Protein AF-A0A428KJU2-F1 (afdb_monomer)

Organism: NCBI:txid1236770

Secondary structure (DSSP, 8-state):
-HHHHHHHHHHHHHHHHHHHHSSSS---GGGSGGGGG-HHHHHHHHHHHHHHHHHHHHHHHT--

Mean predicted aligned error: 4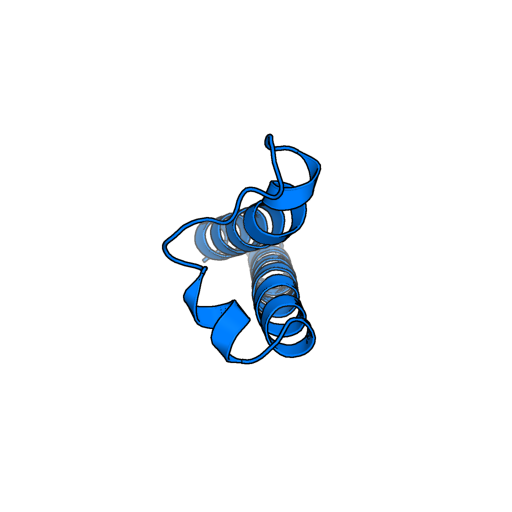.89 Å

Radius of gyration: 13.04 Å; Cα contacts (8 Å, |Δi|>4): 68; chains: 1; bounding box: 34×22×32 Å

Nearest PDB structures (foldseek):
  4qgp-assembly1_A  TM=6.269E-01  e=8.592E+00  Archaeoglobus fulgidus DSM 4304

Foldseek 3Di:
DLVQLQVLLVVLVCQVCVCVPDPDRDHDPVLPVQCVVPPVSSNCVSVVSNVSSPVVNVVCVPVD

pLDDT: mean 87.16, std 7.61, range [56.88, 94.81]

Solvent-accessible surface area (backbone atoms only — not comparable to full-atom values): 3415 Å² total; per-residue (Å²): 106,40,65,57,10,48,50,36,20,50,53,16,45,48,66,63,41,29,45,77,78,38,77,83,66,38,67,58,76,92,61,47,68,44,49,78,70,33,70,68,51,31,48,50,52,32,51,46,39,21,51,50,10,47,54,41,22,58,66,43,63,77,68,119

Structure (mmCIF, N/CA/C/O backbone):
data_AF-A0A428KJU2-F1
#
_entry.id   AF-A0A428KJU2-F1
#
loop_
_atom_site.group_PDB
_atom_site.id
_atom_site.type_symbol
_atom_site.label_atom_id
_atom_site.label_alt_id
_atom_site.label_comp_id
_atom_site.label_asym_id
_atom_site.label_entity_id
_atom_site.label_seq_id
_atom_site.pdbx_PDB_ins_code
_atom_site.Cartn_x
_atom_site.Cartn_y
_atom_site.Cartn_z
_atom_site.occupancy
_atom_site.B_iso_or_equiv
_atom_site.auth_seq_id
_atom_site.auth_comp_id
_atom_site.auth_asym_id
_atom_site.auth_atom_id
_atom_site.pdbx_PDB_model_num
ATOM 1 N N . MET A 1 1 ? -9.295 -0.708 17.480 1.00 78.19 1 MET A N 1
ATOM 2 C CA . MET A 1 1 ? -9.673 -0.887 16.048 1.00 78.19 1 MET A CA 1
ATOM 3 C C . MET A 1 1 ? -9.500 0.388 15.233 1.00 78.19 1 MET A C 1
ATOM 5 O O . MET A 1 1 ? -9.019 0.307 14.109 1.00 78.19 1 MET A O 1
ATOM 9 N N . ARG A 1 2 ? -9.838 1.564 15.782 1.00 79.69 2 ARG A N 1
ATOM 10 C CA . ARG A 1 2 ? -9.612 2.853 15.112 1.00 79.69 2 ARG A CA 1
ATOM 11 C C . ARG A 1 2 ? -8.125 3.129 14.845 1.00 79.69 2 ARG A C 1
ATOM 13 O O . ARG A 1 2 ? -7.799 3.565 13.744 1.00 79.69 2 ARG A O 1
ATOM 20 N N . GLU A 1 3 ? -7.232 2.835 15.799 1.00 85.94 3 GLU A N 1
ATOM 21 C CA . GLU A 1 3 ? -5.783 3.021 15.596 1.00 85.94 3 GLU A CA 1
ATOM 22 C C . GLU A 1 3 ? -5.210 2.057 14.555 1.00 85.94 3 GLU A C 1
ATOM 24 O O . GLU A 1 3 ? -4.350 2.441 13.772 1.00 85.94 3 GLU A O 1
ATOM 29 N N . LEU A 1 4 ? -5.727 0.828 14.481 1.00 86.62 4 LEU A N 1
ATOM 30 C CA . LEU A 1 4 ? -5.310 -0.136 13.458 1.00 86.62 4 LEU A CA 1
ATOM 31 C C . LEU A 1 4 ? -5.695 0.335 12.050 1.00 86.62 4 LEU A C 1
ATOM 33 O O . LEU A 1 4 ? -4.887 0.235 11.132 1.00 86.62 4 LEU A O 1
ATOM 37 N N . GLY A 1 5 ? -6.899 0.895 11.885 1.00 87.12 5 GLY A N 1
ATOM 38 C CA . GLY A 1 5 ? -7.345 1.452 10.605 1.00 87.12 5 GLY A CA 1
ATOM 39 C C . GLY A 1 5 ? -6.479 2.621 10.148 1.00 87.12 5 GLY A C 1
ATOM 40 O O . GLY A 1 5 ? -6.034 2.647 9.003 1.00 87.12 5 GLY A O 1
ATOM 41 N N . ILE A 1 6 ? -6.167 3.549 11.060 1.00 90.50 6 ILE A N 1
ATOM 42 C CA . ILE A 1 6 ? -5.319 4.694 10.716 1.00 90.50 6 ILE A CA 1
ATOM 43 C C . ILE A 1 6 ? -3.878 4.261 10.413 1.00 90.50 6 ILE A C 1
ATOM 45 O O . ILE A 1 6 ? -3.282 4.760 9.463 1.00 90.50 6 ILE A O 1
ATOM 49 N N . PHE A 1 7 ? -3.344 3.282 11.151 1.00 91.25 7 PHE A N 1
ATOM 50 C CA . PHE A 1 7 ? -2.021 2.717 10.892 1.00 91.25 7 PHE A CA 1
ATOM 51 C C . PHE A 1 7 ? -1.949 2.050 9.512 1.00 91.25 7 PHE A C 1
ATOM 53 O O . PHE A 1 7 ? -1.048 2.353 8.734 1.00 91.25 7 PHE A O 1
ATOM 60 N N . LEU A 1 8 ? -2.927 1.201 9.174 1.00 91.38 8 LEU A N 1
ATOM 61 C CA . LEU A 1 8 ? -3.027 0.554 7.861 1.00 91.38 8 LEU A CA 1
ATOM 62 C C . LEU A 1 8 ? -3.157 1.574 6.727 1.00 91.38 8 LEU A C 1
ATOM 64 O O . LEU A 1 8 ? -2.494 1.440 5.699 1.00 91.38 8 LEU A O 1
ATOM 68 N N . PHE A 1 9 ? -3.973 2.611 6.933 1.00 92.19 9 PHE A N 1
ATOM 69 C CA . PHE A 1 9 ? -4.140 3.690 5.968 1.00 92.19 9 PHE A CA 1
ATOM 70 C C . PHE A 1 9 ? -2.806 4.380 5.679 1.00 92.19 9 PHE A C 1
ATOM 72 O O . PHE A 1 9 ? -2.404 4.462 4.519 1.00 92.19 9 PHE A O 1
ATOM 79 N N . PHE A 1 10 ? -2.087 4.814 6.719 1.00 92.56 10 PHE A N 1
ATOM 80 C CA . PHE A 1 10 ? -0.789 5.465 6.554 1.00 92.56 10 PHE A CA 1
ATOM 81 C C . PHE A 1 10 ? 0.271 4.524 5.979 1.00 92.56 10 PHE A C 1
ATOM 83 O O . PHE A 1 10 ? 1.038 4.954 5.127 1.00 92.56 10 PHE A O 1
ATOM 90 N N . ALA A 1 11 ? 0.299 3.248 6.368 1.00 90.69 11 ALA A N 1
ATOM 91 C CA . ALA A 1 11 ? 1.240 2.274 5.815 1.00 90.69 11 ALA A CA 1
ATOM 92 C C . ALA A 1 11 ? 1.045 2.082 4.301 1.00 90.69 11 ALA A C 1
ATOM 94 O O . ALA A 1 11 ? 2.010 2.140 3.537 1.00 90.69 11 ALA A O 1
ATOM 95 N N . GLY A 1 12 ? -0.203 1.915 3.852 1.00 90.31 12 GLY A N 1
ATOM 96 C CA . GLY A 1 12 ? -0.521 1.834 2.427 1.00 90.31 12 GLY A CA 1
ATOM 97 C C . GLY A 1 12 ? -0.208 3.141 1.697 1.00 90.31 12 GLY A C 1
ATOM 98 O O . GLY A 1 12 ? 0.411 3.132 0.633 1.00 90.31 12 GLY A O 1
ATOM 99 N N . LEU A 1 13 ? -0.569 4.283 2.291 1.00 92.31 13 LEU A N 1
ATOM 100 C CA . LEU A 1 13 ? -0.306 5.603 1.719 1.00 92.31 13 LEU A CA 1
ATOM 101 C C . LEU A 1 13 ? 1.199 5.851 1.549 1.00 92.31 13 LEU A C 1
ATOM 103 O O . LEU A 1 13 ? 1.631 6.275 0.483 1.00 92.31 13 LEU A O 1
ATOM 107 N N . LEU A 1 14 ? 2.009 5.524 2.557 1.00 90.44 14 LEU A N 1
ATOM 108 C CA . LEU A 1 14 ? 3.467 5.613 2.492 1.00 90.44 14 LEU A CA 1
ATOM 109 C C . LEU A 1 14 ? 4.041 4.672 1.434 1.00 90.44 14 LEU A C 1
ATOM 111 O O . LEU A 1 14 ? 4.958 5.063 0.725 1.00 90.44 14 LEU A O 1
ATOM 115 N N . ALA A 1 15 ? 3.495 3.468 1.261 1.00 87.56 15 ALA A N 1
ATOM 116 C CA . ALA A 1 15 ? 3.938 2.554 0.208 1.00 87.56 15 ALA A CA 1
ATOM 117 C C . ALA A 1 15 ? 3.620 3.067 -1.213 1.00 87.56 15 ALA A C 1
ATOM 119 O O . ALA A 1 15 ? 4.355 2.765 -2.156 1.00 87.56 15 ALA A O 1
ATOM 120 N N . ILE A 1 16 ? 2.537 3.836 -1.379 1.00 89.94 16 ILE A N 1
ATOM 121 C CA . ILE A 1 16 ? 2.192 4.510 -2.641 1.00 89.94 16 ILE A CA 1
ATOM 122 C C . ILE A 1 16 ? 3.080 5.736 -2.855 1.00 89.94 16 ILE A C 1
ATOM 124 O O . ILE A 1 16 ? 3.585 5.928 -3.956 1.00 89.94 16 ILE A O 1
ATOM 128 N N . LEU A 1 17 ? 3.263 6.552 -1.816 1.00 89.12 17 LEU A N 1
ATOM 129 C CA . LEU A 1 17 ? 3.955 7.837 -1.886 1.00 89.12 17 LEU A CA 1
ATOM 130 C C . LEU A 1 17 ? 5.481 7.716 -1.847 1.00 89.12 17 LEU A C 1
ATOM 132 O O . LEU A 1 17 ? 6.156 8.601 -2.358 1.00 89.12 17 LEU A O 1
ATOM 136 N N . ALA A 1 18 ? 6.033 6.634 -1.295 1.00 86.75 18 ALA A N 1
ATOM 137 C CA . ALA A 1 18 ? 7.471 6.375 -1.217 1.00 86.75 18 ALA A CA 1
ATOM 138 C C . ALA A 1 18 ? 8.223 6.616 -2.537 1.00 86.75 18 ALA A C 1
ATOM 140 O O . ALA A 1 18 ? 9.162 7.405 -2.518 1.00 86.75 18 ALA A O 1
ATOM 141 N N . PRO A 1 19 ? 7.818 6.051 -3.690 1.00 81.56 19 PRO A N 1
ATOM 142 C CA . PRO A 1 19 ? 8.512 6.308 -4.952 1.00 81.56 19 PRO A CA 1
ATOM 143 C C . PRO A 1 19 ? 8.433 7.766 -5.440 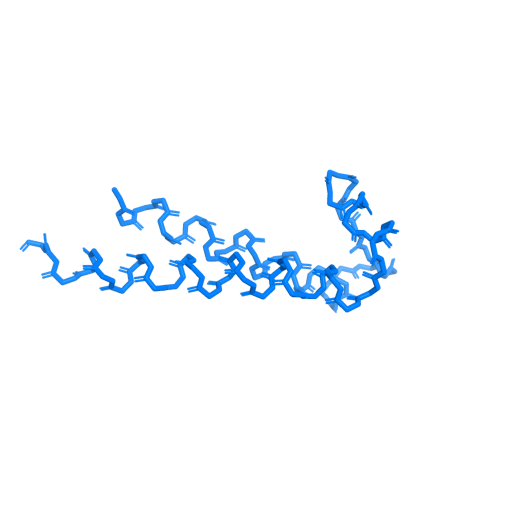1.00 81.56 19 PRO A C 1
ATOM 145 O O . PRO A 1 19 ? 9.231 8.140 -6.293 1.00 81.56 19 PRO A O 1
ATOM 148 N N . TYR A 1 20 ? 7.500 8.579 -4.924 1.00 85.19 20 TYR A N 1
ATOM 149 C CA . TYR A 1 20 ? 7.331 9.991 -5.297 1.00 85.19 20 TYR A CA 1
ATOM 150 C C . TYR A 1 20 ? 8.008 10.963 -4.320 1.00 85.19 20 TYR A C 1
ATOM 152 O O . TYR A 1 20 ? 8.459 12.027 -4.733 1.00 85.19 20 TYR A O 1
ATOM 160 N N . LEU A 1 21 ? 8.045 10.624 -3.028 1.00 83.19 21 LEU A N 1
ATOM 161 C CA . LEU A 1 21 ? 8.554 11.490 -1.959 1.00 83.19 21 LEU A CA 1
ATOM 162 C C . LEU A 1 21 ? 9.999 11.177 -1.560 1.00 83.19 21 LEU A C 1
ATOM 164 O O . LEU A 1 21 ? 10.669 12.040 -0.996 1.00 83.19 21 LEU A O 1
ATOM 168 N N . LEU A 1 22 ? 10.475 9.955 -1.810 1.00 83.31 22 LEU A N 1
ATOM 169 C CA . LEU A 1 22 ? 11.823 9.521 -1.452 1.00 83.31 22 LEU A CA 1
ATOM 170 C C . LEU A 1 22 ? 12.728 9.455 -2.695 1.00 83.31 22 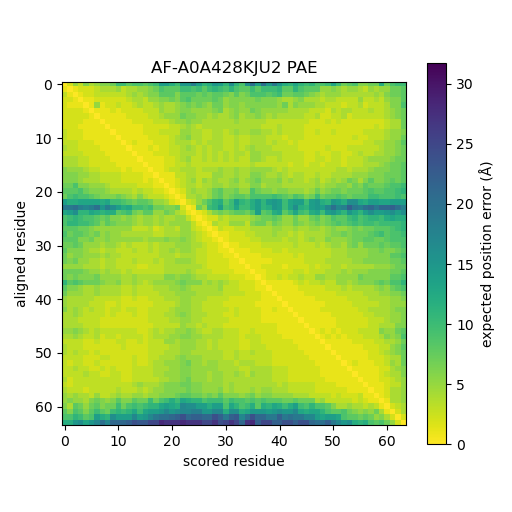LEU A C 1
ATOM 172 O O . LEU A 1 22 ? 12.242 9.228 -3.806 1.00 83.31 22 LEU A O 1
ATOM 176 N N . PRO A 1 23 ? 14.053 9.629 -2.529 1.00 72.94 23 PRO A N 1
ATOM 177 C CA . PRO A 1 23 ? 14.994 9.615 -3.644 1.00 72.94 23 PRO A CA 1
ATOM 178 C C . PRO A 1 23 ? 14.968 8.283 -4.408 1.00 72.94 23 PRO A C 1
ATOM 180 O O . PRO A 1 23 ? 14.896 7.216 -3.803 1.00 72.94 23 PRO A O 1
ATOM 183 N N . ALA A 1 24 ? 15.090 8.356 -5.736 1.00 66.69 24 ALA A N 1
ATOM 184 C CA . ALA A 1 24 ? 15.363 7.225 -6.630 1.00 66.69 24 ALA A CA 1
ATOM 185 C C . ALA A 1 24 ? 14.405 6.019 -6.509 1.00 66.69 24 ALA A C 1
ATOM 187 O O . ALA A 1 24 ? 14.837 4.921 -6.166 1.00 66.69 24 ALA A O 1
ATOM 188 N N . ASN A 1 25 ? 13.119 6.192 -6.858 1.00 72.44 25 ASN A N 1
ATOM 189 C CA . ASN A 1 25 ? 12.138 5.092 -6.929 1.00 72.44 25 ASN A CA 1
ATOM 190 C C . ASN A 1 25 ? 12.185 4.182 -5.691 1.00 72.44 25 ASN A C 1
ATOM 192 O O . ASN A 1 25 ? 12.131 2.956 -5.817 1.00 72.44 25 ASN A O 1
ATOM 196 N N . PHE A 1 26 ? 12.342 4.775 -4.505 1.00 79.94 26 PHE A N 1
ATOM 197 C CA . PHE A 1 26 ? 12.559 4.013 -3.288 1.00 79.94 26 PHE A CA 1
ATOM 198 C C . PHE A 1 26 ? 11.408 3.032 -3.063 1.00 79.94 26 PHE A C 1
ATOM 200 O O . PHE A 1 26 ? 10.229 3.400 -3.024 1.00 79.94 26 PHE A O 1
ATOM 207 N N . ARG A 1 27 ? 11.775 1.763 -2.902 1.00 80.56 27 ARG A N 1
ATOM 208 C CA . ARG A 1 27 ? 10.868 0.675 -2.558 1.00 80.56 27 ARG A CA 1
ATOM 209 C C . ARG A 1 27 ? 11.306 0.130 -1.219 1.00 80.56 27 ARG A C 1
ATOM 211 O O . ARG A 1 27 ? 12.481 -0.155 -1.010 1.00 80.56 27 ARG A O 1
ATOM 218 N N . PHE A 1 28 ? 10.350 -0.030 -0.315 1.00 84.25 28 PHE A N 1
ATOM 219 C CA . PHE A 1 28 ? 10.614 -0.740 0.925 1.00 84.25 28 PHE A CA 1
ATOM 220 C C . PHE A 1 28 ? 11.013 -2.185 0.589 1.00 84.25 28 PHE A C 1
ATOM 222 O O . PHE A 1 28 ? 10.225 -2.856 -0.079 1.00 84.25 28 PHE A O 1
ATOM 229 N N . PRO A 1 29 ? 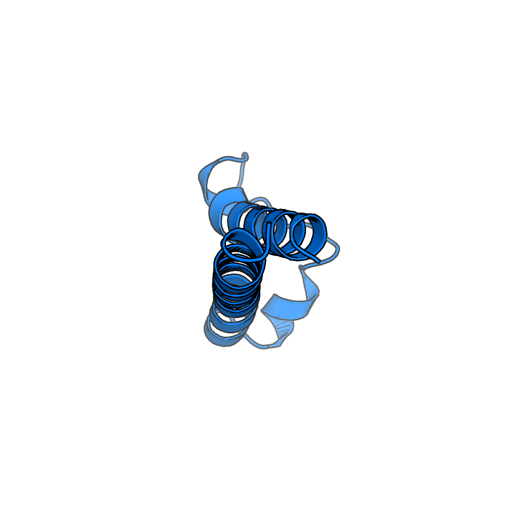12.160 -2.696 1.073 1.00 85.00 29 PRO A N 1
ATOM 230 C CA . PRO A 1 29 ? 12.608 -4.061 0.780 1.00 85.00 29 PRO A CA 1
ATOM 231 C C . PRO A 1 29 ? 11.567 -5.124 1.159 1.00 85.00 29 PRO A C 1
ATOM 233 O O . PRO A 1 29 ? 11.367 -6.099 0.443 1.00 85.00 29 PRO A O 1
ATOM 236 N N . LEU A 1 30 ? 10.827 -4.890 2.250 1.00 86.56 30 LEU A N 1
ATOM 237 C CA . LEU A 1 30 ? 9.728 -5.753 2.693 1.00 86.56 30 LEU A CA 1
ATOM 238 C C . LEU A 1 30 ? 8.559 -5.812 1.696 1.00 86.56 30 LEU A C 1
ATOM 240 O O . LEU A 1 30 ? 7.832 -6.797 1.670 1.00 86.56 30 LEU A O 1
ATOM 244 N N . LEU A 1 31 ? 8.357 -4.765 0.896 1.00 86.56 31 LEU A N 1
ATOM 245 C CA . LEU A 1 31 ? 7.329 -4.690 -0.142 1.00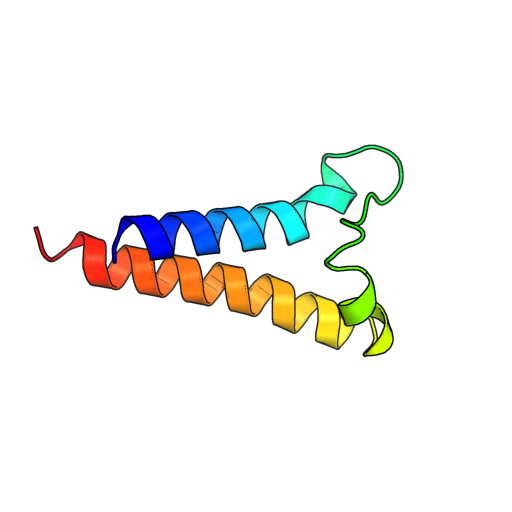 86.56 31 LEU A CA 1
ATOM 246 C C . LEU A 1 31 ? 7.925 -4.884 -1.542 1.00 86.56 31 LEU A C 1
ATOM 248 O O . LEU A 1 31 ? 7.274 -4.557 -2.527 1.00 86.56 31 LEU A O 1
ATOM 252 N N . ASP A 1 32 ? 9.148 -5.387 -1.686 1.00 88.56 32 ASP A N 1
ATOM 253 C CA . ASP A 1 32 ? 9.684 -5.605 -3.031 1.00 88.56 32 ASP A CA 1
ATOM 254 C C . ASP A 1 32 ? 9.036 -6.834 -3.699 1.00 88.56 32 ASP A C 1
ATOM 256 O O . ASP A 1 32 ? 8.700 -6.816 -4.882 1.00 88.56 32 ASP A O 1
ATOM 260 N N . TRP A 1 33 ? 8.692 -7.857 -2.906 1.00 91.56 33 TRP A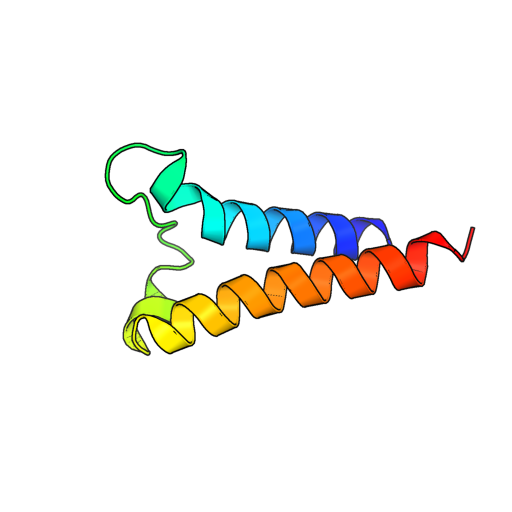 N 1
ATOM 261 C CA . TRP A 1 33 ? 8.080 -9.095 -3.402 1.00 91.56 33 TRP A CA 1
ATOM 262 C C . TRP A 1 33 ? 6.742 -8.888 -4.127 1.00 91.56 33 TRP A C 1
ATOM 264 O O . TRP A 1 33 ? 6.408 -9.681 -5.007 1.00 91.56 33 TRP A O 1
ATOM 274 N N . ILE A 1 34 ? 5.976 -7.835 -3.808 1.00 90.38 34 ILE A N 1
ATOM 275 C CA . ILE A 1 34 ? 4.703 -7.558 -4.498 1.00 90.38 34 ILE A CA 1
ATOM 276 C C . ILE A 1 34 ? 4.919 -7.171 -5.964 1.00 90.38 34 ILE A C 1
ATOM 278 O O . ILE A 1 34 ? 4.013 -7.341 -6.775 1.00 90.38 34 ILE A O 1
ATOM 282 N N . TYR A 1 35 ? 6.115 -6.702 -6.331 1.00 88.88 35 TYR A N 1
ATOM 283 C CA . TYR A 1 35 ? 6.449 -6.388 -7.718 1.00 88.88 35 TYR A CA 1
ATOM 284 C C . TYR A 1 35 ? 6.773 -7.634 -8.553 1.00 88.88 35 TYR A C 1
ATOM 286 O O . TYR A 1 35 ? 6.670 -7.556 -9.775 1.00 88.88 35 TYR A O 1
ATOM 294 N N . ASN A 1 36 ? 7.049 -8.793 -7.935 1.00 92.94 36 ASN A N 1
ATOM 295 C CA . ASN A 1 36 ? 7.195 -10.071 -8.655 1.00 92.94 36 ASN A CA 1
ATOM 296 C C . ASN A 1 36 ? 5.891 -10.498 -9.347 1.00 92.94 36 ASN A C 1
ATOM 298 O O . ASN A 1 36 ? 5.914 -11.203 -10.349 1.00 92.94 36 ASN A O 1
ATOM 302 N N . TRP A 1 37 ? 4.754 -10.032 -8.831 1.00 92.44 37 TRP A N 1
ATOM 303 C CA . TRP A 1 37 ? 3.421 -10.254 -9.394 1.00 92.44 37 TRP A CA 1
ATOM 304 C C . TRP A 1 37 ? 3.074 -9.244 -10.501 1.00 92.44 37 TRP A C 1
ATOM 306 O O . TRP A 1 37 ? 1.987 -9.285 -11.075 1.00 92.44 37 TRP A O 1
ATOM 316 N N . GLY A 1 38 ? 3.991 -8.321 -10.797 1.00 92.62 38 GLY A N 1
ATOM 317 C CA . GLY A 1 38 ? 3.822 -7.252 -11.765 1.00 92.62 38 GLY A CA 1
ATOM 318 C C . GLY A 1 38 ? 3.315 -5.935 -11.158 1.00 92.62 38 GLY A C 1
ATOM 319 O O . GLY A 1 38 ? 2.772 -5.890 -10.048 1.00 92.62 38 GLY A O 1
ATOM 320 N N . PRO A 1 39 ? 3.473 -4.825 -11.900 1.00 89.69 39 PRO A N 1
ATOM 321 C CA . PRO A 1 39 ? 3.169 -3.482 -11.410 1.00 89.69 39 PRO A CA 1
ATOM 322 C C . PRO A 1 39 ? 1.683 -3.283 -11.086 1.00 89.69 39 PRO A C 1
ATOM 324 O O . PRO A 1 39 ? 1.363 -2.620 -10.101 1.00 89.69 39 PRO A O 1
ATOM 327 N N . THR A 1 40 ? 0.780 -3.888 -11.863 1.00 93.75 40 THR A N 1
ATOM 328 C CA . THR A 1 40 ? -0.673 -3.796 -11.648 1.00 93.75 40 THR A CA 1
ATOM 329 C C . THR A 1 40 ? -1.086 -4.418 -10.317 1.00 93.75 40 THR A C 1
ATOM 331 O O . THR A 1 40 ? -1.814 -3.796 -9.545 1.00 93.75 40 THR A O 1
ATOM 334 N N . VAL A 1 41 ? -0.578 -5.617 -10.011 1.00 94.38 41 VAL A N 1
ATOM 335 C CA . VAL A 1 41 ? -0.877 -6.313 -8.752 1.00 94.38 41 VAL A CA 1
ATOM 336 C C . VAL A 1 41 ? -0.268 -5.561 -7.570 1.00 94.38 41 VAL A C 1
ATOM 338 O O . VAL A 1 41 ? -0.944 -5.343 -6.567 1.00 94.38 41 VAL A O 1
ATOM 341 N N . ALA A 1 42 ? 0.966 -5.065 -7.707 1.00 91.50 42 ALA A N 1
ATOM 342 C CA . ALA A 1 42 ? 1.598 -4.239 -6.682 1.00 91.50 42 ALA A CA 1
ATOM 343 C C . ALA A 1 42 ? 0.779 -2.973 -6.365 1.00 91.50 42 ALA A C 1
ATOM 345 O O . ALA A 1 42 ? 0.653 -2.585 -5.201 1.00 91.50 42 ALA A O 1
ATOM 346 N N . TRP A 1 43 ? 0.212 -2.321 -7.384 1.00 92.38 43 TRP A N 1
ATO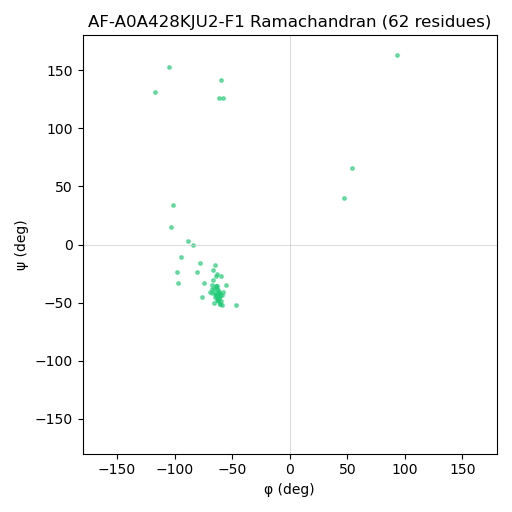M 347 C CA . TRP A 1 43 ? -0.646 -1.148 -7.204 1.00 92.38 43 TRP A CA 1
ATOM 348 C C . TRP A 1 43 ? -1.980 -1.516 -6.547 1.00 92.38 43 TRP A C 1
ATOM 350 O O . TRP A 1 43 ? -2.411 -0.822 -5.630 1.00 92.38 43 TRP A O 1
ATOM 360 N N . ALA A 1 44 ? -2.583 -2.641 -6.941 1.00 94.75 44 ALA A N 1
ATOM 361 C CA . ALA A 1 44 ? -3.806 -3.156 -6.331 1.00 94.75 44 ALA A CA 1
ATOM 362 C C . ALA A 1 44 ? -3.621 -3.493 -4.842 1.00 94.75 44 ALA A C 1
ATOM 364 O O . ALA A 1 44 ? -4.477 -3.146 -4.035 1.00 94.75 44 ALA A O 1
ATOM 365 N N . ILE A 1 45 ? -2.493 -4.097 -4.450 1.00 92.56 45 ILE A N 1
ATOM 366 C CA . ILE A 1 45 ? -2.183 -4.395 -3.041 1.00 92.56 45 ILE A CA 1
ATOM 367 C C . ILE A 1 45 ? -2.009 -3.102 -2.245 1.00 92.56 45 ILE A C 1
ATOM 369 O O . ILE A 1 45 ? -2.633 -2.929 -1.199 1.00 92.56 45 ILE A O 1
ATOM 373 N N . LYS A 1 46 ? -1.190 -2.172 -2.749 1.00 92.56 46 LYS A N 1
ATOM 374 C CA . LYS A 1 46 ? -0.947 -0.884 -2.089 1.00 92.56 46 LYS A CA 1
ATOM 375 C C . LYS A 1 46 ? -2.240 -0.078 -1.937 1.00 92.56 46 LYS A C 1
ATOM 377 O O . LYS A 1 46 ? -2.586 0.313 -0.826 1.00 92.56 46 LYS A O 1
ATOM 382 N N . GLY A 1 47 ? -2.984 0.094 -3.029 1.00 93.88 47 GLY A N 1
ATOM 383 C CA . GLY A 1 47 ? -4.276 0.779 -3.037 1.00 93.88 47 GLY A CA 1
ATOM 384 C C . GLY A 1 47 ? 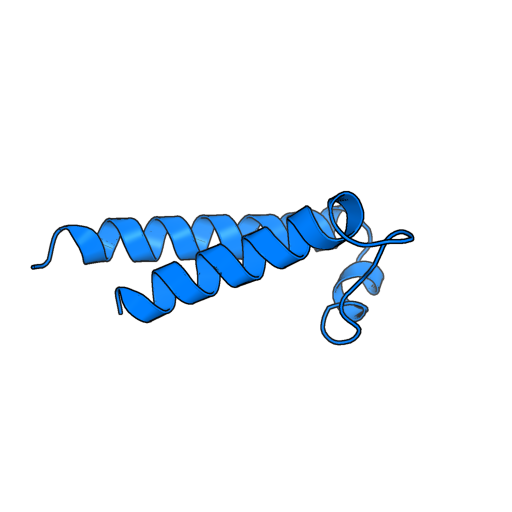-5.323 0.075 -2.176 1.00 93.88 47 GLY A C 1
ATOM 385 O O . GLY A 1 47 ? -6.059 0.738 -1.451 1.00 93.88 47 GLY A O 1
ATOM 386 N N . GLY A 1 48 ? -5.343 -1.259 -2.189 1.00 94.81 48 GLY A N 1
ATOM 387 C CA . GLY A 1 48 ? -6.224 -2.079 -1.365 1.00 94.81 48 GLY A CA 1
ATOM 388 C C . GLY A 1 48 ? -5.973 -1.877 0.125 1.00 94.81 48 GLY A C 1
ATOM 389 O O . GLY A 1 48 ? -6.914 -1.610 0.863 1.00 94.81 48 GLY A O 1
ATOM 390 N N . ILE A 1 49 ? -4.715 -1.916 0.573 1.00 93.56 49 ILE A N 1
ATOM 391 C CA . ILE A 1 49 ? -4.354 -1.674 1.980 1.00 93.56 49 ILE A CA 1
ATOM 392 C C . ILE A 1 49 ? -4.722 -0.247 2.398 1.00 93.56 49 ILE A C 1
ATOM 394 O O . ILE A 1 49 ? -5.316 -0.062 3.461 1.00 93.56 49 ILE A O 1
ATOM 398 N N . THR A 1 50 ? -4.441 0.753 1.556 1.00 94.75 50 THR A N 1
ATOM 399 C CA . THR A 1 50 ? -4.835 2.143 1.825 1.00 94.75 50 THR A CA 1
ATOM 400 C C . THR A 1 50 ? -6.353 2.275 1.946 1.00 94.75 50 THR A C 1
ATOM 402 O O . THR A 1 50 ? -6.846 2.810 2.937 1.00 94.75 50 THR A O 1
ATOM 405 N N . ALA A 1 51 ? -7.116 1.760 0.980 1.00 94.75 51 ALA A N 1
ATOM 406 C CA . ALA A 1 51 ? -8.574 1.843 0.983 1.00 94.75 51 ALA A CA 1
ATOM 407 C C . ALA A 1 51 ? -9.191 1.084 2.167 1.00 94.75 51 ALA A C 1
ATOM 409 O O . ALA A 1 51 ? -10.063 1.618 2.849 1.00 94.75 51 ALA A O 1
ATOM 410 N N . LEU A 1 52 ? -8.704 -0.124 2.466 1.00 93.31 52 LEU A N 1
ATOM 411 C CA . LEU A 1 52 ? -9.144 -0.915 3.617 1.00 93.31 52 LEU A CA 1
ATOM 412 C C . LEU A 1 52 ? -8.850 -0.200 4.936 1.00 93.31 52 LEU A C 1
ATOM 414 O O . LEU A 1 52 ? -9.730 -0.128 5.791 1.00 93.31 52 LEU A O 1
ATOM 418 N N . GLY A 1 53 ? -7.654 0.375 5.092 1.00 91.88 53 GLY A N 1
ATOM 419 C CA . GLY A 1 53 ? -7.298 1.174 6.264 1.00 91.88 53 GLY A CA 1
ATOM 420 C C . GLY A 1 53 ? -8.233 2.370 6.450 1.00 91.88 53 GLY A C 1
ATOM 421 O O . GLY A 1 53 ? -8.731 2.601 7.553 1.00 91.88 53 GLY A O 1
ATOM 422 N N . LEU A 1 54 ? -8.550 3.076 5.358 1.00 92.50 54 LEU A N 1
ATOM 423 C CA . LEU A 1 54 ? -9.485 4.202 5.370 1.00 92.50 54 LEU A CA 1
ATOM 424 C C . LEU A 1 54 ? -10.902 3.771 5.771 1.00 92.50 54 LEU A C 1
ATOM 426 O O . LEU A 1 54 ? -11.505 4.390 6.647 1.00 92.50 54 LEU A O 1
ATOM 430 N N . ILE A 1 55 ? -11.423 2.698 5.167 1.00 92.19 55 ILE A N 1
ATOM 431 C CA . ILE A 1 55 ? -12.757 2.149 5.462 1.00 92.19 55 ILE A CA 1
ATOM 432 C C . ILE A 1 55 ? -12.845 1.717 6.925 1.00 92.19 55 ILE A C 1
ATOM 434 O O . ILE A 1 55 ? -13.831 2.018 7.604 1.00 92.19 55 ILE A O 1
ATOM 438 N N . LEU A 1 56 ? -11.810 1.040 7.425 1.00 90.56 56 LEU A N 1
ATOM 439 C CA . LEU A 1 56 ? -11.751 0.581 8.806 1.00 90.56 56 LEU A CA 1
ATOM 440 C C . LEU A 1 56 ? -11.711 1.779 9.762 1.00 90.56 56 LEU A C 1
ATOM 442 O O . LEU A 1 56 ? -12.480 1.834 10.720 1.00 90.56 56 LEU A O 1
ATOM 446 N N . TRP A 1 57 ? -10.885 2.785 9.472 1.00 89.56 57 TRP A N 1
ATOM 447 C CA . TRP A 1 57 ? -10.834 4.007 10.268 1.00 89.56 57 TRP A CA 1
ATOM 448 C C . TRP A 1 57 ? -12.185 4.730 10.300 1.00 89.56 57 TRP A C 1
ATOM 450 O O . TRP A 1 57 ? -12.664 5.043 11.387 1.00 89.56 57 TRP A O 1
ATOM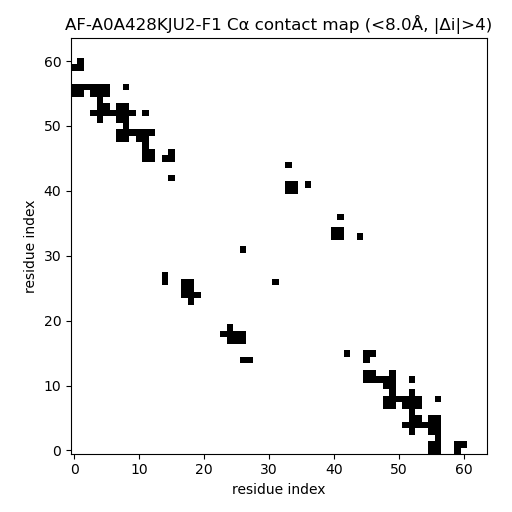 460 N N . LEU A 1 58 ? -12.835 4.935 9.149 1.00 88.94 58 LEU A N 1
ATOM 461 C CA . LEU A 1 58 ? -14.148 5.586 9.066 1.00 88.94 58 LEU A CA 1
ATOM 462 C C . LEU A 1 58 ? -15.238 4.793 9.802 1.00 88.94 58 LEU A C 1
ATOM 464 O O . LEU A 1 58 ? -16.028 5.384 10.537 1.00 88.94 58 LEU A O 1
ATOM 468 N N . SER A 1 59 ? -15.243 3.464 9.674 1.00 88.56 59 SER A N 1
ATOM 469 C CA . SER A 1 59 ? -16.234 2.593 10.325 1.00 88.56 59 SER A CA 1
ATOM 470 C C . SER A 1 59 ? -16.147 2.634 11.852 1.00 88.56 59 SER A C 1
ATOM 472 O O . SER A 1 59 ? -17.168 2.578 12.536 1.00 88.56 59 SER A O 1
ATOM 474 N N . PHE A 1 60 ? -14.935 2.754 12.403 1.00 84.06 60 PHE A N 1
ATOM 475 C CA . PHE A 1 60 ? -14.715 2.831 13.850 1.00 84.06 60 PHE A CA 1
ATOM 476 C C . PHE A 1 60 ? -14.622 4.266 14.385 1.00 84.06 60 PHE A C 1
ATOM 478 O O . PHE A 1 60 ? -14.679 4.459 15.597 1.00 84.06 60 PHE A O 1
ATOM 485 N N . LYS A 1 61 ? -14.519 5.282 13.519 1.00 78.50 61 LYS A N 1
ATOM 486 C CA . LYS A 1 61 ? -14.522 6.701 13.910 1.00 78.50 61 LYS A CA 1
ATOM 487 C C . LYS A 1 61 ? -15.841 7.119 14.563 1.00 78.50 61 LYS A C 1
ATOM 489 O O . LYS A 1 61 ? -15.813 7.916 15.492 1.00 78.50 61 LYS A O 1
ATOM 494 N N . ASN A 1 62 ? -16.964 6.566 14.105 1.00 70.62 62 ASN A N 1
ATOM 495 C CA . ASN A 1 62 ? -18.303 6.904 14.600 1.00 70.62 62 ASN A CA 1
ATOM 496 C C . ASN A 1 62 ? -18.771 6.066 15.803 1.00 70.62 62 ASN A C 1
ATOM 498 O O . ASN A 1 62 ? -19.904 6.232 16.238 1.00 70.62 62 ASN A O 1
ATOM 502 N N . ARG A 1 63 ? -17.936 5.165 16.338 1.00 69.25 63 ARG A N 1
ATOM 503 C CA . ARG A 1 63 ? -18.272 4.333 17.508 1.00 69.25 63 ARG A CA 1
ATOM 504 C C . ARG A 1 63 ? -17.644 4.843 18.815 1.00 69.25 63 ARG A C 1
ATOM 506 O O . ARG A 1 63 ? -17.239 4.024 19.634 1.00 69.25 63 ARG A O 1
ATOM 513 N N . ASN A 1 64 ? -17.507 6.163 18.959 1.00 56.88 64 ASN A N 1
ATOM 514 C CA . ASN A 1 64 ? -17.086 6.791 20.219 1.00 56.88 64 ASN A CA 1
ATOM 515 C C . ASN A 1 64 ? -18.154 6.621 21.300 1.00 56.88 64 ASN A C 1
ATOM 517 O O . ASN A 1 64 ? -19.344 6.803 20.960 1.00 56.88 64 ASN A O 1
#

Sequence (64 aa):
MRELGIFLFFAGLLAILAPYLLPANFRFPLLDWIYNWGPTVAWAIKGGITALGLILWLSFKNRN